Protein AF-A0A523X3V1-F1 (afdb_monomer)

pLDDT: mean 93.44, std 6.99, range [54.88, 98.0]

Nearest PDB structures (foldseek):
  6ys8-assembly1_D  TM=4.612E-01  e=3.830E+00  Flavobacterium johnsoniae
  5vwx-assembly1_A  TM=3.938E-01  e=3.581E+00  Homo sapiens

Solvent-accessible surface area (backbone atoms only — not comparable to full-atom values): 3363 Å² total; per-residue (Å²): 133,86,60,61,72,59,42,50,54,43,30,57,51,45,44,47,54,55,49,52,35,40,73,70,65,75,42,88,81,57,99,83,59,56,67,66,58,56,24,48,56,55,25,51,55,53,46,48,57,54,50,56,50,67,72,75,107

Foldseek 3Di:
DQDVVQLVVQLVVLLVVLVVCVVVVVDDDDPPDDSSVVSNVVSVVVSVVVVVVVVVD

Structure (mmCIF, N/CA/C/O backbone):
data_AF-A0A523X3V1-F1
#
_entry.id   AF-A0A523X3V1-F1
#
loop_
_atom_site.group_PDB
_atom_site.id
_atom_site.type_symbol
_atom_site.label_atom_id
_atom_site.label_alt_id
_atom_site.label_comp_id
_atom_site.label_asym_id
_atom_site.label_entity_id
_atom_site.label_seq_id
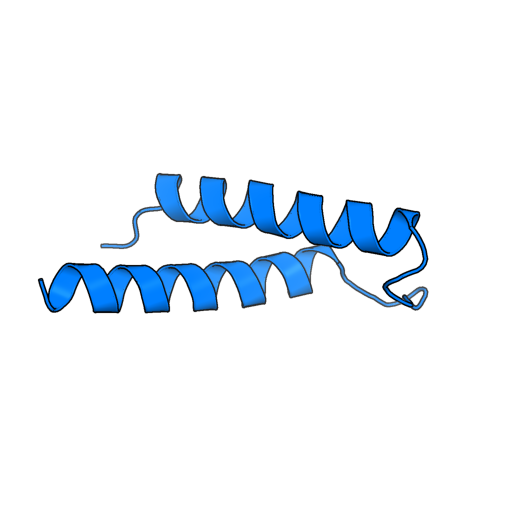_atom_site.pdbx_PDB_ins_code
_atom_site.Cartn_x
_atom_site.Cartn_y
_atom_site.Cartn_z
_atom_site.occupancy
_atom_site.B_iso_or_equiv
_atom_site.auth_seq_id
_atom_site.auth_comp_id
_atom_site.auth_asym_id
_atom_site.auth_atom_id
_atom_site.pdbx_PDB_model_num
ATOM 1 N N . MET A 1 1 ? -19.569 3.325 10.725 1.00 84.50 1 MET A N 1
ATOM 2 C CA . MET A 1 1 ? -19.040 4.358 9.798 1.00 84.50 1 MET A CA 1
ATOM 3 C C . MET A 1 1 ? -17.603 4.019 9.433 1.00 84.50 1 MET A C 1
ATOM 5 O O . MET A 1 1 ? -16.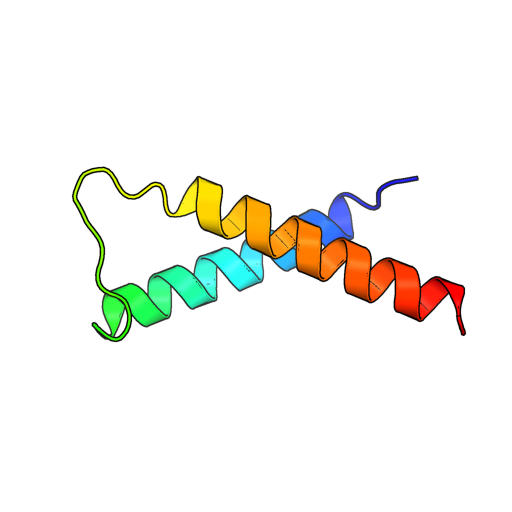911 3.444 10.263 1.00 84.50 1 MET A O 1
ATOM 9 N N . ILE A 1 2 ? -17.162 4.345 8.215 1.00 89.75 2 ILE A N 1
ATOM 10 C CA . ILE A 1 2 ? -15.797 4.047 7.756 1.00 89.75 2 ILE A CA 1
ATOM 11 C C . ILE A 1 2 ? -14.802 4.983 8.453 1.00 89.75 2 ILE A C 1
ATOM 13 O O . ILE A 1 2 ? -14.960 6.203 8.434 1.00 89.75 2 ILE A O 1
ATOM 17 N N . ASN A 1 3 ? -13.763 4.412 9.060 1.00 93.56 3 ASN A N 1
ATOM 18 C CA . ASN A 1 3 ? -12.665 5.158 9.666 1.00 93.56 3 ASN A CA 1
ATOM 19 C C . ASN A 1 3 ? -11.597 5.459 8.605 1.00 93.56 3 ASN A C 1
ATOM 21 O O . ASN A 1 3 ? -10.652 4.693 8.402 1.00 93.56 3 ASN A O 1
ATOM 25 N N . TYR A 1 4 ? -11.741 6.606 7.943 1.00 94.06 4 TYR A N 1
ATOM 26 C CA . TYR A 1 4 ? -10.833 7.042 6.879 1.00 94.06 4 TYR A CA 1
ATOM 27 C C . TYR A 1 4 ? -9.396 7.294 7.353 1.00 94.06 4 TYR A C 1
ATOM 29 O O . TYR A 1 4 ? -8.460 7.107 6.578 1.00 94.06 4 TYR A O 1
ATOM 37 N N . ILE A 1 5 ? -9.187 7.660 8.624 1.00 96.12 5 ILE A N 1
ATOM 38 C CA . ILE A 1 5 ? -7.838 7.835 9.186 1.00 96.12 5 ILE A CA 1
ATOM 39 C C . ILE A 1 5 ? -7.113 6.487 9.226 1.00 96.12 5 ILE A C 1
ATOM 41 O O . ILE A 1 5 ? -5.934 6.392 8.874 1.00 96.12 5 ILE A O 1
ATOM 45 N N . MET A 1 6 ? -7.816 5.434 9.644 1.00 95.25 6 MET A N 1
ATOM 46 C CA . MET A 1 6 ? -7.283 4.075 9.670 1.00 95.25 6 MET A CA 1
ATOM 47 C C . MET A 1 6 ? -7.004 3.563 8.256 1.00 95.25 6 MET A C 1
ATOM 49 O O . MET A 1 6 ? -5.892 3.106 7.994 1.00 95.25 6 MET A O 1
ATOM 53 N N . LEU A 1 7 ? -7.958 3.723 7.334 1.00 96.38 7 LEU A N 1
ATOM 54 C CA . LEU A 1 7 ? -7.786 3.339 5.931 1.00 96.38 7 LEU A CA 1
ATOM 55 C C . LEU A 1 7 ? -6.586 4.051 5.285 1.00 96.38 7 LEU A C 1
ATOM 57 O O . LEU A 1 7 ? -5.767 3.414 4.627 1.00 96.38 7 LEU A O 1
ATOM 61 N N . TYR A 1 8 ? -6.412 5.351 5.539 1.00 96.69 8 TYR A N 1
ATOM 62 C CA . TYR A 1 8 ? -5.253 6.109 5.063 1.00 96.69 8 TYR A CA 1
ATOM 63 C C . TYR A 1 8 ? -3.926 5.551 5.597 1.00 96.69 8 TYR A C 1
ATOM 65 O O . TYR A 1 8 ? -2.958 5.407 4.844 1.00 96.69 8 TYR A O 1
ATOM 73 N N . LYS A 1 9 ? -3.866 5.198 6.889 1.00 97.44 9 LYS A N 1
ATOM 74 C CA . LYS A 1 9 ? -2.672 4.584 7.494 1.00 97.44 9 LYS A CA 1
ATOM 75 C C . LYS A 1 9 ? -2.356 3.224 6.868 1.00 97.44 9 LYS A C 1
ATOM 77 O O . LYS A 1 9 ? -1.183 2.957 6.600 1.00 97.44 9 LYS A O 1
ATOM 82 N N . ILE A 1 10 ? -3.376 2.398 6.620 1.00 97.94 10 ILE A N 1
ATOM 83 C CA . ILE A 1 10 ? -3.234 1.105 5.934 1.00 97.94 10 ILE A CA 1
ATOM 84 C C . ILE A 1 10 ? -2.681 1.338 4.526 1.00 97.94 10 ILE A C 1
ATOM 86 O O . ILE A 1 10 ? -1.596 0.849 4.213 1.00 97.94 10 ILE A O 1
ATOM 90 N N . ARG A 1 11 ? -3.335 2.194 3.735 1.00 97.56 11 ARG A N 1
ATOM 91 C CA . ARG A 1 11 ? -2.926 2.536 2.366 1.00 97.56 11 ARG A CA 1
ATOM 92 C C . ARG A 1 11 ? -1.494 3.033 2.274 1.00 97.56 11 ARG A C 1
ATOM 94 O O . ARG A 1 11 ? -0.743 2.600 1.401 1.00 97.56 11 ARG A O 1
ATOM 101 N N . LYS A 1 12 ? -1.073 3.905 3.195 1.00 97.62 12 LYS A N 1
ATOM 102 C CA . LYS A 1 12 ? 0.310 4.401 3.243 1.00 97.62 12 LYS A CA 1
ATOM 103 C C . LYS A 1 12 ? 1.317 3.266 3.466 1.00 97.62 12 LYS A C 1
ATOM 105 O O . LYS A 1 12 ? 2.362 3.266 2.819 1.00 97.62 12 LYS A O 1
ATOM 110 N N . LYS A 1 13 ? 1.011 2.309 4.350 1.00 98.00 13 LYS A N 1
ATOM 111 C CA . LYS A 1 13 ? 1.874 1.144 4.607 1.00 98.00 13 LYS A CA 1
ATOM 112 C C . LYS A 1 13 ? 1.900 0.180 3.422 1.00 98.00 13 LYS A C 1
ATOM 114 O O . LYS A 1 13 ? 2.986 -0.156 2.963 1.00 98.00 13 LYS A O 1
ATOM 119 N N . VAL A 1 14 ? 0.735 -0.199 2.895 1.00 97.94 14 VAL A N 1
ATOM 120 C CA . VAL A 1 14 ? 0.612 -1.118 1.748 1.00 97.94 14 VAL A CA 1
ATOM 121 C C . VAL A 1 14 ? 1.360 -0.569 0.535 1.00 97.94 14 VAL A C 1
ATOM 123 O O . VAL A 1 14 ? 2.190 -1.261 -0.048 1.00 97.94 14 VAL A O 1
ATOM 126 N N . LYS A 1 15 ? 1.155 0.711 0.199 1.00 96.94 15 LYS A N 1
ATOM 127 C CA . LYS A 1 15 ? 1.839 1.355 -0.931 1.00 96.94 15 LYS A CA 1
ATOM 128 C C . LYS A 1 15 ? 3.358 1.388 -0.760 1.00 96.94 15 LYS A C 1
ATOM 130 O O . LYS A 1 15 ? 4.06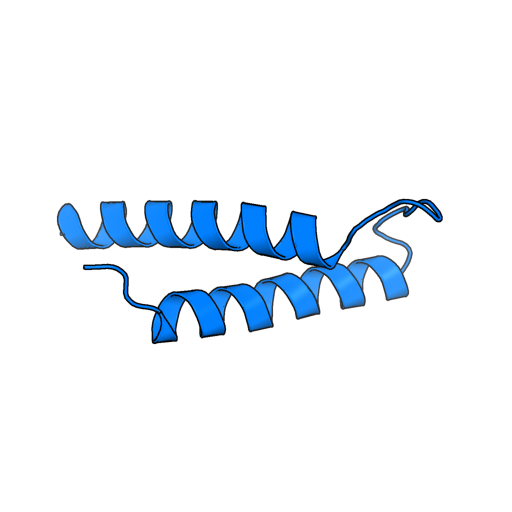6 1.282 -1.756 1.00 96.94 15 LYS A O 1
ATOM 135 N N . LYS A 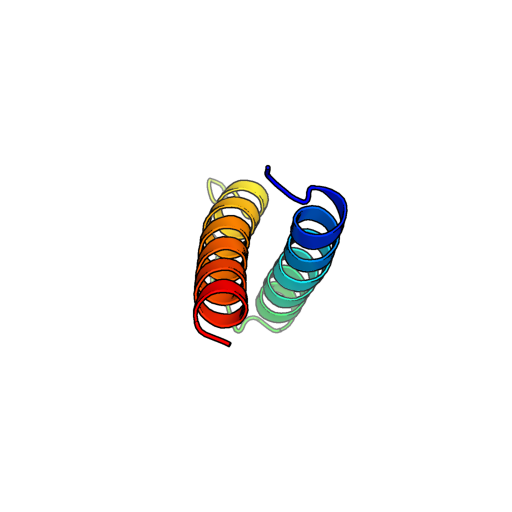1 16 ? 3.853 1.558 0.471 1.00 97.44 16 LYS A N 1
ATOM 136 C CA . LYS A 1 16 ? 5.290 1.496 0.755 1.00 97.44 16 LYS A CA 1
ATOM 137 C C . LYS A 1 16 ? 5.826 0.082 0.510 1.00 97.44 16 LYS A C 1
ATOM 139 O O . LYS A 1 16 ? 6.737 -0.063 -0.285 1.00 97.44 16 LYS A O 1
ATOM 144 N N . ILE A 1 17 ? 5.191 -0.938 1.089 1.00 97.75 17 ILE A N 1
ATOM 145 C CA . ILE A 1 17 ? 5.597 -2.346 0.928 1.00 97.75 17 ILE A CA 1
ATOM 146 C C . ILE A 1 17 ? 5.623 -2.754 -0.548 1.00 97.75 17 ILE A C 1
ATOM 148 O O . ILE A 1 17 ? 6.591 -3.354 -0.997 1.00 97.75 17 ILE A O 1
ATOM 152 N N . LEU A 1 18 ? 4.583 -2.405 -1.315 1.00 96.56 18 LEU A N 1
ATOM 153 C CA . LEU A 1 18 ? 4.537 -2.713 -2.747 1.00 96.56 18 LEU A CA 1
ATOM 154 C C . LEU A 1 18 ? 5.688 -2.049 -3.508 1.00 96.56 18 LEU A C 1
ATOM 156 O O . LEU A 1 18 ? 6.302 -2.687 -4.351 1.00 96.56 18 LEU A O 1
ATOM 160 N N . LYS A 1 19 ? 5.999 -0.783 -3.209 1.00 94.75 19 LYS A N 1
ATOM 161 C CA . LYS A 1 19 ? 7.115 -0.074 -3.849 1.00 94.75 19 LYS A CA 1
ATOM 162 C C . LYS A 1 19 ? 8.472 -0.661 -3.482 1.00 94.75 19 LYS A C 1
ATOM 164 O O . LYS A 1 19 ? 9.292 -0.814 -4.377 1.00 94.75 19 LYS A O 1
ATOM 169 N N . ASP A 1 20 ? 8.682 -0.978 -2.207 1.00 97.50 20 ASP A N 1
ATOM 170 C CA . ASP A 1 20 ? 9.938 -1.551 -1.719 1.00 97.50 20 ASP A CA 1
ATOM 171 C C . ASP A 1 20 ? 10.184 -2.911 -2.403 1.00 97.50 20 ASP A C 1
ATOM 173 O O . ASP A 1 20 ? 11.232 -3.117 -3.002 1.00 97.50 20 ASP A O 1
ATOM 177 N N . LYS A 1 21 ? 9.158 -3.769 -2.484 1.00 96.94 21 LYS A N 1
ATOM 178 C CA . LYS A 1 21 ? 9.225 -5.059 -3.194 1.00 96.94 21 LYS A CA 1
ATOM 179 C C . LYS A 1 21 ? 9.453 -4.947 -4.704 1.00 96.94 21 LYS A C 1
ATOM 181 O O . LYS A 1 21 ? 10.096 -5.807 -5.291 1.00 96.94 21 LYS A O 1
ATOM 186 N N . ILE A 1 22 ? 8.904 -3.919 -5.355 1.00 95.50 22 ILE A N 1
ATOM 187 C CA . ILE A 1 22 ? 9.178 -3.660 -6.779 1.00 95.50 22 ILE A CA 1
ATOM 188 C C . ILE A 1 22 ? 10.629 -3.202 -6.959 1.00 95.50 22 ILE A C 1
ATOM 190 O O . ILE A 1 22 ? 11.283 -3.611 -7.911 1.00 95.50 22 ILE A O 1
ATOM 194 N N . PHE A 1 23 ? 11.129 -2.357 -6.053 1.00 96.31 23 PHE A N 1
ATOM 195 C CA . PHE A 1 23 ? 12.508 -1.868 -6.081 1.00 96.31 23 PHE A CA 1
ATOM 196 C C . PHE A 1 23 ? 13.531 -2.987 -5.840 1.00 96.31 23 PHE A C 1
ATOM 198 O O . PHE A 1 23 ? 14.570 -3.003 -6.486 1.00 96.31 23 PHE A O 1
ATOM 205 N N . GLU A 1 24 ? 13.216 -3.934 -4.958 1.00 97.50 24 GLU A N 1
ATOM 206 C CA . GLU A 1 24 ? 14.024 -5.132 -4.685 1.00 97.50 24 GLU A CA 1
ATOM 207 C C . GLU A 1 24 ? 13.870 -6.228 -5.761 1.00 97.50 24 GLU A C 1
ATOM 209 O O . GLU A 1 24 ? 14.376 -7.332 -5.589 1.00 97.50 24 GLU A O 1
ATOM 214 N N . GLU A 1 25 ? 13.162 -5.941 -6.861 1.00 93.31 25 GLU A N 1
ATOM 215 C CA . GLU A 1 25 ? 12.861 -6.873 -7.961 1.00 93.31 25 GLU A CA 1
ATOM 216 C C . GLU A 1 25 ? 12.112 -8.155 -7.529 1.00 93.31 25 GLU A C 1
ATOM 218 O O . GLU A 1 25 ? 11.979 -9.104 -8.301 1.00 93.31 25 GLU A O 1
ATOM 223 N N . GLU A 1 26 ? 11.524 -8.170 -6.325 1.00 95.8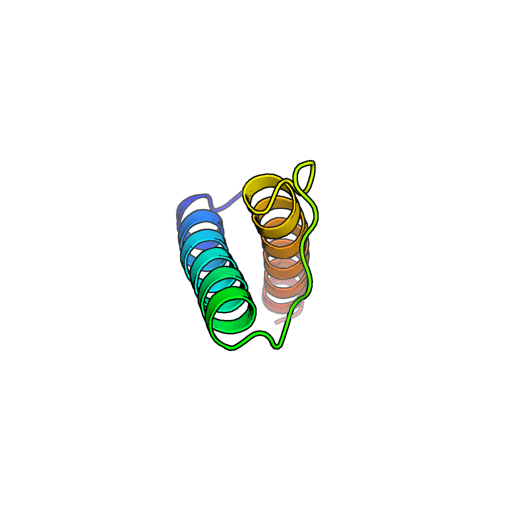1 26 GLU A N 1
ATOM 224 C CA . GLU A 1 26 ? 10.677 -9.267 -5.835 1.00 95.81 26 GLU A CA 1
ATOM 225 C C . GLU A 1 26 ? 9.291 -9.289 -6.504 1.00 95.81 26 GLU A C 1
ATOM 227 O O . GLU A 1 26 ? 8.614 -10.320 -6.520 1.00 95.81 26 GLU A O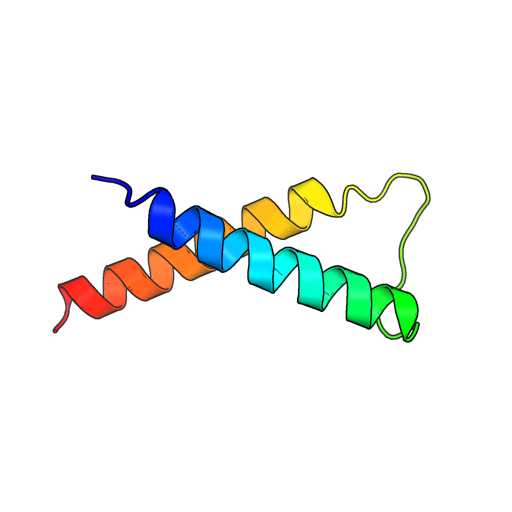 1
ATOM 232 N N . LEU A 1 27 ? 8.833 -8.144 -7.024 1.00 93.62 27 LEU A N 1
ATOM 233 C CA . LEU A 1 27 ? 7.548 -7.994 -7.711 1.00 93.62 27 LEU A CA 1
ATOM 234 C C . LEU A 1 27 ? 7.740 -7.513 -9.150 1.00 93.62 27 LEU A C 1
ATOM 236 O O . LEU A 1 27 ? 8.077 -6.355 -9.397 1.00 93.62 27 LEU A O 1
ATOM 240 N N . ALA A 1 28 ? 7.415 -8.384 -10.106 1.00 91.75 28 ALA A N 1
ATOM 241 C CA . ALA A 1 28 ? 7.347 -8.018 -11.514 1.00 91.75 28 ALA A CA 1
ATOM 242 C C . ALA A 1 28 ? 6.163 -7.072 -11.785 1.00 91.75 28 ALA A C 1
ATOM 244 O O . ALA A 1 28 ? 5.049 -7.274 -11.295 1.00 91.75 28 ALA A O 1
ATOM 245 N N . THR A 1 29 ? 6.393 -6.050 -12.611 1.00 92.56 29 THR A N 1
ATOM 246 C CA . THR A 1 29 ? 5.354 -5.116 -13.065 1.00 92.56 29 THR A CA 1
ATOM 247 C C . THR A 1 29 ? 5.345 -5.011 -14.585 1.00 92.56 29 THR A C 1
ATOM 249 O O . THR A 1 29 ? 6.314 -5.352 -15.258 1.00 92.56 29 THR A O 1
ATOM 252 N N . THR A 1 30 ? 4.228 -4.542 -15.134 1.00 92.62 30 THR A N 1
ATOM 253 C CA . THR A 1 30 ? 4.080 -4.227 -16.560 1.00 92.62 30 THR A CA 1
ATOM 254 C C . THR A 1 30 ? 3.865 -2.722 -16.734 1.00 92.62 30 THR A C 1
ATOM 256 O O . THR A 1 30 ? 3.435 -2.063 -15.784 1.00 92.62 30 THR A O 1
ATOM 259 N N . PRO A 1 31 ? 4.075 -2.151 -17.935 1.00 89.31 31 PRO A N 1
ATOM 260 C CA . PRO A 1 31 ? 3.823 -0.727 -18.184 1.00 89.31 31 PRO A CA 1
ATOM 261 C C . PRO A 1 31 ? 2.382 -0.283 -17.884 1.00 89.31 31 PRO A C 1
ATOM 263 O O . PRO A 1 31 ? 2.140 0.878 -17.571 1.00 89.31 31 PRO A O 1
ATOM 266 N N . THR A 1 32 ? 1.423 -1.207 -17.958 1.00 92.50 32 THR A N 1
ATOM 267 C CA . THR A 1 32 ? 0.001 -0.972 -17.670 1.00 92.50 32 THR A CA 1
ATOM 268 C C . THR A 1 32 ? -0.377 -1.232 -16.208 1.00 92.50 32 THR A C 1
ATOM 270 O O . THR A 1 32 ? -1.535 -1.053 -15.833 1.00 92.50 32 THR A O 1
ATOM 273 N N . SER A 1 33 ? 0.558 -1.677 -15.363 1.00 89.00 33 SER A N 1
ATOM 274 C CA . SER A 1 33 ? 0.273 -2.017 -13.967 1.00 89.00 33 SER A CA 1
ATOM 275 C C . SER A 1 33 ? -0.067 -0.774 -13.137 1.00 89.00 33 SER A C 1
ATOM 277 O O . SER A 1 33 ? 0.767 0.104 -12.919 1.00 89.00 33 SER A O 1
ATOM 279 N N . CYS A 1 34 ? -1.279 -0.734 -12.577 1.00 93.69 34 CYS A N 1
ATOM 280 C CA . CYS A 1 34 ? -1.693 0.313 -11.645 1.00 93.69 34 CYS A CA 1
ATOM 281 C C . CYS A 1 34 ? -1.347 -0.058 -10.192 1.00 93.69 34 CYS A C 1
ATOM 283 O O . CYS A 1 34 ? -2.174 -0.597 -9.457 1.00 93.69 34 CYS A O 1
ATOM 285 N N . ILE A 1 35 ? -0.139 0.290 -9.736 1.00 92.50 35 ILE A N 1
ATOM 286 C CA . ILE A 1 35 ? 0.305 0.052 -8.342 1.00 92.50 35 ILE A 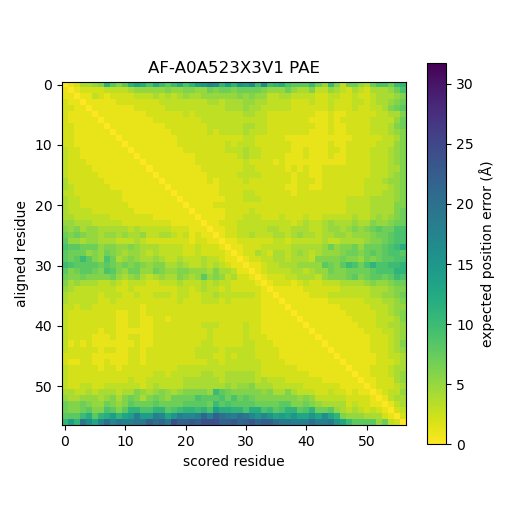CA 1
ATOM 287 C C . ILE A 1 35 ? -0.639 0.724 -7.330 1.00 92.50 35 ILE A C 1
ATOM 289 O O . ILE A 1 35 ? -0.878 0.203 -6.244 1.00 92.50 35 ILE A O 1
ATOM 293 N N . GLY A 1 36 ? -1.181 1.895 -7.681 1.00 92.75 36 GLY A N 1
ATOM 294 C CA . GLY A 1 36 ? -2.143 2.611 -6.844 1.00 92.75 36 GLY A CA 1
ATOM 295 C C . GLY A 1 36 ? -3.457 1.855 -6.656 1.00 92.75 36 GLY A C 1
ATOM 296 O O . GLY A 1 36 ? -3.963 1.834 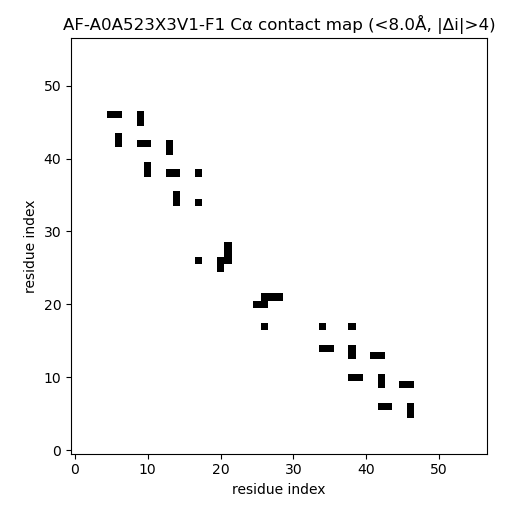-5.544 1.00 92.75 36 GLY A O 1
ATOM 297 N N . CYS A 1 37 ? -3.958 1.212 -7.711 1.00 95.19 37 CYS A N 1
ATOM 298 C CA . CYS A 1 37 ? -5.198 0.440 -7.686 1.00 95.19 37 CYS A CA 1
ATOM 299 C C . CYS A 1 37 ? -5.026 -0.803 -6.808 1.00 95.19 37 CYS A C 1
ATOM 301 O O . CYS A 1 37 ? -5.774 -0.995 -5.860 1.00 95.19 37 CYS A O 1
ATOM 303 N N . VAL A 1 38 ? -3.938 -1.553 -7.021 1.00 95.38 38 VAL A N 1
ATOM 304 C CA . VAL A 1 38 ? -3.613 -2.736 -6.205 1.00 95.38 38 VAL A CA 1
ATOM 305 C C . VAL A 1 38 ? -3.438 -2.368 -4.730 1.00 95.38 38 VAL A C 1
ATOM 307 O O . VAL A 1 38 ? -3.913 -3.076 -3.844 1.00 95.38 38 VAL A O 1
ATOM 310 N N . ALA A 1 39 ? -2.776 -1.242 -4.444 1.00 96.81 39 ALA A N 1
ATOM 311 C CA . ALA A 1 39 ? -2.639 -0.765 -3.074 1.00 96.81 39 ALA A CA 1
ATOM 312 C C . ALA A 1 39 ? -3.999 -0.446 -2.436 1.00 96.81 39 ALA A C 1
ATOM 314 O O . ALA A 1 39 ? -4.159 -0.664 -1.236 1.00 96.81 39 ALA A O 1
ATOM 315 N N . ASP A 1 40 ? -4.953 0.070 -3.208 1.00 97.00 40 ASP A N 1
ATOM 316 C CA . ASP A 1 40 ? -6.275 0.459 -2.717 1.00 97.00 40 ASP A CA 1
ATOM 317 C C . ASP A 1 40 ? -7.135 -0.762 -2.416 1.00 97.00 40 ASP A C 1
ATOM 319 O O . ASP A 1 40 ? -7.676 -0.841 -1.312 1.00 97.00 40 ASP A O 1
ATOM 323 N N . ASP A 1 41 ? -7.164 -1.731 -3.329 1.00 97.69 41 ASP A N 1
ATOM 324 C CA . ASP A 1 41 ? -7.898 -2.988 -3.164 1.00 97.69 41 ASP A CA 1
ATOM 325 C C . ASP A 1 41 ? -7.419 -3.727 -1.905 1.00 97.69 41 ASP A C 1
ATOM 327 O O . ASP A 1 41 ? -8.197 -3.982 -0.987 1.00 97.69 41 ASP A O 1
ATOM 331 N N . ILE A 1 42 ? -6.102 -3.943 -1.776 1.00 97.88 42 ILE A N 1
ATOM 332 C CA . ILE A 1 42 ? -5.507 -4.591 -0.594 1.00 97.88 42 ILE A CA 1
ATOM 333 C C . ILE A 1 42 ? -5.812 -3.803 0.690 1.00 97.88 42 ILE A C 1
ATOM 335 O O . ILE A 1 42 ? -6.032 -4.387 1.753 1.00 97.88 42 ILE A O 1
ATOM 339 N N . SER A 1 43 ? -5.813 -2.469 0.624 1.00 97.88 43 SER A N 1
ATOM 340 C CA . SER A 1 43 ? -6.065 -1.642 1.807 1.00 97.88 43 SER A CA 1
ATOM 341 C C . SER A 1 43 ? -7.490 -1.772 2.326 1.00 97.88 43 SER A C 1
ATOM 343 O O . SER A 1 43 ? -7.688 -1.749 3.544 1.00 97.88 43 SER A O 1
ATOM 345 N N . TRP A 1 44 ? -8.468 -1.907 1.430 1.00 97.75 44 TRP A N 1
ATOM 346 C CA . TRP A 1 44 ? -9.858 -2.143 1.805 1.00 97.75 44 TRP A CA 1
ATOM 347 C C . TRP A 1 44 ? -10.048 -3.519 2.429 1.00 97.75 44 TRP A C 1
ATOM 349 O O . TRP A 1 44 ? -10.637 -3.597 3.506 1.00 97.75 44 TRP A O 1
ATOM 359 N N . GLU A 1 45 ? -9.478 -4.566 1.834 1.00 97.94 45 GLU A N 1
ATOM 360 C CA . GLU A 1 45 ? -9.543 -5.926 2.388 1.00 97.94 45 GLU A CA 1
ATOM 361 C C . GLU A 1 45 ? -8.966 -5.981 3.810 1.00 97.94 45 GLU A C 1
ATOM 363 O O . GLU A 1 45 ? -9.617 -6.445 4.747 1.00 97.94 45 GLU A O 1
ATOM 368 N N . ILE A 1 46 ? -7.779 -5.398 4.022 1.00 97.31 46 ILE A N 1
ATOM 369 C CA . ILE A 1 46 ? -7.175 -5.305 5.361 1.00 97.31 46 ILE A CA 1
ATOM 370 C C . ILE A 1 46 ? -8.070 -4.506 6.317 1.00 97.31 46 ILE A C 1
ATOM 372 O O . ILE A 1 46 ? -8.220 -4.880 7.482 1.00 97.31 46 ILE A O 1
ATOM 376 N N . TYR A 1 47 ? -8.647 -3.392 5.858 1.00 97.06 47 TYR A N 1
ATOM 377 C CA . TYR A 1 47 ? -9.531 -2.572 6.684 1.00 97.06 47 TYR A CA 1
ATOM 378 C C . TYR A 1 47 ? -10.755 -3.363 7.157 1.00 97.06 47 TYR A C 1
ATOM 380 O O . TYR A 1 47 ? -11.091 -3.295 8.341 1.00 97.06 47 TYR A O 1
ATOM 388 N N . TYR A 1 48 ? -11.386 -4.135 6.270 1.00 95.25 48 TYR A N 1
ATOM 389 C CA . TYR A 1 48 ? -12.544 -4.953 6.618 1.00 95.25 48 TYR A CA 1
ATOM 390 C C . TYR A 1 48 ? -12.182 -6.101 7.556 1.00 95.25 48 TYR A C 1
ATOM 392 O O . TYR A 1 48 ? -12.853 -6.257 8.573 1.00 95.25 48 TYR A O 1
ATOM 400 N N . LEU A 1 49 ? -11.068 -6.803 7.323 1.00 95.75 49 LEU A N 1
ATOM 401 C CA . LEU A 1 49 ? -10.585 -7.843 8.241 1.00 95.75 49 LEU A CA 1
ATOM 402 C C . LEU A 1 49 ? -10.340 -7.300 9.658 1.00 95.75 49 LEU A C 1
ATOM 404 O O . LEU A 1 49 ? -10.700 -7.931 10.653 1.00 95.75 49 LEU A O 1
ATOM 408 N N . LEU A 1 50 ? -9.749 -6.107 9.771 1.00 94.19 50 LEU A N 1
ATOM 409 C CA . LEU A 1 50 ? -9.525 -5.464 11.069 1.00 94.19 50 LEU A CA 1
ATOM 410 C C . LEU A 1 50 ? -10.825 -4.966 11.708 1.00 94.19 50 LEU A C 1
ATOM 412 O O . LEU A 1 50 ? -10.963 -5.021 12.929 1.00 94.19 50 LEU A O 1
ATOM 416 N N . LYS A 1 51 ? -11.769 -4.478 10.900 1.00 91.81 51 LYS A N 1
ATOM 417 C CA . LYS A 1 51 ? -13.092 -4.060 11.370 1.00 91.81 51 LYS A CA 1
ATOM 418 C C . LYS A 1 51 ? -13.870 -5.249 11.931 1.00 91.81 51 LYS A C 1
ATOM 420 O O . LYS A 1 51 ? -14.369 -5.142 13.042 1.00 91.81 51 LYS A O 1
ATOM 425 N N . GLU A 1 52 ? -13.906 -6.373 11.215 1.00 89.38 52 GLU A N 1
ATOM 426 C CA . GLU A 1 52 ? -14.560 -7.605 11.672 1.00 89.38 52 GLU A CA 1
ATOM 427 C C . GLU A 1 52 ? -13.956 -8.138 12.969 1.00 89.38 52 GLU A C 1
ATOM 429 O O . GLU A 1 52 ? -14.684 -8.615 13.834 1.00 89.38 52 GLU A O 1
ATOM 434 N N . LYS A 1 53 ? -12.629 -8.059 13.115 1.00 89.81 53 LYS A N 1
ATOM 435 C CA . LYS A 1 53 ? -11.956 -8.478 14.345 1.00 89.81 53 LYS A CA 1
ATOM 436 C C . LYS A 1 53 ? -12.386 -7.622 15.539 1.00 89.81 53 LYS A C 1
ATOM 438 O O . LYS A 1 53 ? -12.787 -8.172 16.552 1.00 89.81 53 LYS A O 1
ATOM 443 N N . ASN A 1 54 ? -12.374 -6.297 15.387 1.00 84.44 54 ASN A N 1
ATOM 444 C CA . ASN A 1 54 ? -12.777 -5.368 16.448 1.00 84.44 54 ASN A CA 1
ATOM 445 C C . ASN A 1 54 ? -14.281 -5.413 16.783 1.00 84.44 54 ASN A C 1
ATOM 447 O O . ASN A 1 54 ? -14.673 -4.859 17.798 1.00 84.44 54 ASN A O 1
ATOM 451 N N . GLU A 1 55 ? -15.128 -5.972 15.912 1.00 82.19 55 GLU A N 1
ATOM 452 C CA . GLU A 1 55 ? -16.564 -6.166 16.179 1.00 82.19 55 GLU A CA 1
ATOM 453 C C . GLU A 1 55 ? -16.861 -7.492 16.897 1.00 82.19 55 GLU A C 1
ATOM 455 O O . GLU A 1 55 ? -17.956 -7.661 17.430 1.00 82.19 55 GLU A O 1
ATOM 460 N N . LYS A 1 56 ? -15.917 -8.440 16.881 1.00 71.25 56 LYS A N 1
ATOM 461 C CA . LYS A 1 56 ? -16.034 -9.747 17.547 1.00 71.25 56 LYS A CA 1
ATOM 462 C C . LYS A 1 56 ? -15.421 -9.764 18.954 1.00 71.25 56 LYS A C 1
ATOM 464 O O . LYS A 1 56 ? -15.699 -10.708 19.690 1.00 71.25 56 LYS A O 1
ATOM 469 N N . ASP A 1 57 ? -14.619 -8.754 19.285 1.00 54.88 57 ASP A N 1
ATOM 470 C CA . ASP A 1 57 ? -14.038 -8.498 20.6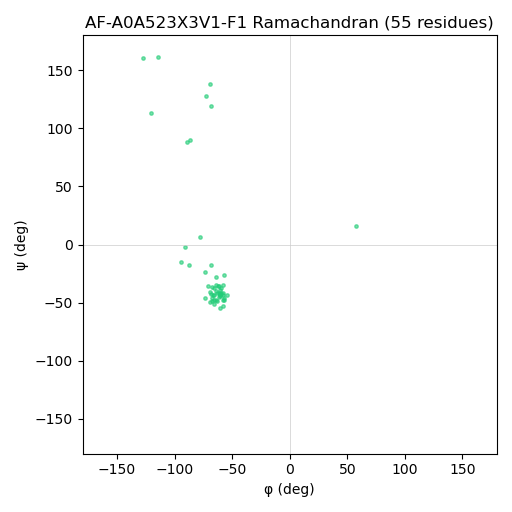11 1.00 54.88 57 ASP A CA 1
ATOM 471 C C . ASP A 1 57 ? -14.908 -7.499 21.400 1.00 54.88 57 ASP A C 1
ATOM 473 O O . ASP A 1 57 ? -15.046 -7.677 22.633 1.00 54.88 57 ASP A O 1
#

Sequence (57 aa):
MINYIMLYKIRKKVKKILKDKIFEEELATTPTSCIGCVADDISWEIYYLLKEKNEKD

Radius of gyration: 13.28 Å; Cα contacts (8 Å, |Δi|>4): 24; chains: 1; bounding box: 33×18×39 Å

Secondary structure (DSSP, 8-state):
---HHHHHHHHHHHHHHHHHHHHTT-S---TT--HHHHHHHHHHHHHHHHHHHHHH-

Mean predicted aligned error: 3.42 Å